Protein AF-A0A2K2G624-F1 (afdb_monomer_lite)

Secondary structure (DSSP, 8-state):
--PPPS-EEEEEETTT--EEEEEE-TT--SHHHHHHHHHHHHHHTTTTSTTS-EEEEETTTSPPPHHHHHHHHHHHHHHHT--

Radius of gyration: 13.09 Å; chains: 1; bounding box: 28×29×39 Å

Foldseek 3Di:
DDADPFKKKFKAQQVPRATQAIGTPNVPRDPVSVVVVVVVVCVVQVQVPPVSSMHMDMCVVPNDDPVSVVVNVVVVVVVVVVD

Sequence (83 aa):
MAMIPSSYFYLVDIETDEPLAIFSAADCRTYAELHALEARIRANHDVDDVISGLALRDSVSAPLPPEQARHVMRQQARRSRNL

pLDDT: mean 83.18, std 12.03, range [43.44, 93.5]

Organism: NCBI:txid1850347

Structure (mmCIF, N/CA/C/O backbone):
data_AF-A0A2K2G624-F1
#
_entry.id   AF-A0A2K2G624-F1
#
loop_
_atom_site.group_PDB
_atom_site.id
_atom_site.type_symbol
_atom_site.label_atom_id
_atom_site.label_alt_id
_atom_site.label_comp_id
_atom_site.label_asym_id
_atom_site.label_entity_id
_atom_site.label_seq_id
_atom_site.pdbx_PDB_ins_code
_atom_site.Cartn_x
_atom_site.Cartn_y
_atom_site.Cartn_z
_atom_site.occupancy
_atom_site.B_iso_or_equiv
_atom_site.auth_seq_id
_atom_site.auth_comp_id
_atom_site.auth_asym_id
_atom_site.auth_atom_id
_atom_site.pdbx_PDB_model_num
ATOM 1 N N . MET A 1 1 ? 10.722 5.066 -24.066 1.00 46.09 1 MET A N 1
ATOM 2 C CA . MET A 1 1 ? 10.559 4.430 -22.740 1.00 46.09 1 MET A CA 1
ATOM 3 C C . MET A 1 1 ? 9.305 5.012 -22.121 1.00 46.09 1 MET A C 1
ATOM 5 O O . MET A 1 1 ? 9.237 6.228 -22.004 1.00 46.09 1 MET A O 1
ATOM 9 N N . ALA A 1 2 ? 8.291 4.193 -21.841 1.00 48.97 2 ALA A N 1
ATOM 10 C CA . ALA A 1 2 ? 7.085 4.669 -21.171 1.00 48.97 2 ALA A CA 1
ATOM 11 C C . ALA A 1 2 ? 7.456 4.989 -19.717 1.00 48.97 2 ALA A C 1
ATOM 13 O O . ALA A 1 2 ? 7.818 4.092 -18.962 1.00 48.97 2 ALA A O 1
ATOM 14 N N . MET A 1 3 ? 7.468 6.274 -19.370 1.00 48.66 3 MET A N 1
ATOM 15 C CA . MET A 1 3 ? 7.621 6.724 -17.990 1.00 48.66 3 MET A CA 1
ATOM 16 C C . MET A 1 3 ? 6.392 6.242 -17.222 1.00 48.66 3 MET A C 1
ATOM 18 O O . MET A 1 3 ? 5.271 6.584 -17.597 1.00 48.66 3 MET A O 1
ATOM 22 N N . ILE A 1 4 ? 6.594 5.443 -16.177 1.00 56.91 4 ILE A N 1
ATOM 23 C CA . ILE A 1 4 ? 5.527 5.177 -15.217 1.00 56.91 4 ILE A CA 1
ATOM 24 C C . ILE A 1 4 ? 5.263 6.525 -14.530 1.00 56.91 4 ILE A C 1
ATOM 26 O O . ILE A 1 4 ? 6.218 7.127 -14.026 1.00 56.91 4 ILE A O 1
ATOM 30 N N . PRO A 1 5 ? 4.029 7.064 -14.567 1.00 59.78 5 PRO A N 1
ATOM 31 C CA . PRO A 1 5 ? 3.717 8.289 -13.842 1.00 59.78 5 PRO A CA 1
ATOM 32 C C . PRO A 1 5 ? 4.103 8.091 -12.377 1.00 59.78 5 PRO A C 1
ATOM 34 O O . PRO A 1 5 ? 3.997 6.976 -11.870 1.00 59.78 5 PRO A O 1
ATOM 37 N N . SER A 1 6 ? 4.579 9.140 -11.702 1.00 61.59 6 SER A N 1
ATOM 38 C CA . SER A 1 6 ? 4.915 9.063 -10.279 1.00 61.59 6 SER A CA 1
ATOM 39 C C . SER A 1 6 ? 3.730 8.481 -9.511 1.00 61.59 6 SER A C 1
ATOM 41 O O . SER A 1 6 ? 2.719 9.150 -9.314 1.00 61.59 6 SER A O 1
ATOM 43 N N . SER A 1 7 ? 3.858 7.211 -9.143 1.00 77.00 7 SER A N 1
ATOM 44 C CA . SER A 1 7 ? 2.799 6.418 -8.540 1.00 77.00 7 SER A CA 1
ATOM 45 C C . SER A 1 7 ? 3.203 6.097 -7.113 1.00 77.00 7 SER A C 1
ATOM 47 O O . SER A 1 7 ? 4.390 5.996 -6.785 1.00 77.00 7 SER A O 1
ATOM 49 N N . TYR A 1 8 ? 2.218 5.959 -6.248 1.00 87.88 8 TYR A N 1
ATOM 50 C CA . TYR A 1 8 ? 2.418 5.468 -4.899 1.00 87.88 8 TYR A CA 1
ATOM 51 C C . TYR A 1 8 ? 1.348 4.436 -4.583 1.00 87.88 8 TYR A C 1
ATOM 53 O O . TYR A 1 8 ? 0.230 4.493 -5.095 1.00 87.88 8 TYR A O 1
ATOM 61 N N . PHE A 1 9 ? 1.714 3.493 -3.727 1.00 90.75 9 PHE A N 1
ATOM 62 C CA . PHE A 1 9 ? 0.766 2.590 -3.103 1.00 90.75 9 PHE A CA 1
ATOM 63 C C . PHE A 1 9 ? 0.422 3.114 -1.725 1.00 90.75 9 PHE A C 1
ATOM 65 O O . PHE A 1 9 ? 1.262 3.726 -1.060 1.00 90.75 9 PHE A O 1
ATOM 72 N N . TYR A 1 10 ? -0.797 2.868 -1.280 1.00 91.69 10 TYR A N 1
ATOM 73 C CA . TYR A 1 10 ? -1.201 3.230 0.062 1.00 91.69 10 TYR A CA 1
ATOM 74 C C . TYR A 1 10 ? -2.057 2.137 0.685 1.00 91.69 10 TYR A C 1
ATOM 76 O O . TYR A 1 10 ? -2.911 1.543 0.027 1.00 91.69 10 TYR A O 1
ATOM 84 N N . LEU A 1 11 ? -1.761 1.842 1.949 1.00 92.81 11 LEU A N 1
ATOM 85 C CA . LEU A 1 11 ? -2.545 0.931 2.770 1.00 92.81 11 LEU A CA 1
ATOM 86 C C . LEU A 1 11 ? -3.702 1.708 3.370 1.00 92.81 11 LEU A C 1
ATOM 88 O O . LEU A 1 11 ? -3.485 2.788 3.924 1.00 92.81 11 LEU A O 1
ATOM 92 N N . VAL A 1 12 ? -4.896 1.143 3.276 1.00 92.31 12 VAL A N 1
ATOM 93 C CA . VAL A 1 12 ? -6.097 1.653 3.927 1.00 92.31 12 VAL A CA 1
ATOM 94 C C . VAL A 1 12 ? -6.674 0.599 4.853 1.00 92.31 12 VAL A C 1
ATOM 96 O O . VAL A 1 12 ? -6.560 -0.600 4.591 1.00 92.31 12 VAL A O 1
ATOM 99 N N . ASP A 1 13 ? -7.310 1.069 5.912 1.00 91.38 13 ASP A N 1
ATOM 100 C CA . ASP A 1 13 ? -8.239 0.270 6.696 1.00 91.38 13 ASP A CA 1
ATOM 101 C C . ASP A 1 13 ? -9.552 0.106 5.909 1.00 91.38 13 ASP A C 1
ATOM 103 O O . ASP A 1 13 ? -10.098 1.082 5.395 1.00 91.38 13 ASP A O 1
ATOM 107 N N . ILE A 1 14 ? -10.036 -1.128 5.746 1.00 89.50 14 ILE A N 1
ATOM 108 C CA . ILE A 1 14 ? -11.226 -1.417 4.928 1.00 89.50 14 ILE A CA 1
ATOM 109 C C . ILE A 1 14 ? -12.505 -0.885 5.589 1.00 89.50 14 ILE A C 1
ATOM 111 O O . ILE A 1 14 ? -13.441 -0.515 4.880 1.00 89.50 14 ILE A O 1
ATOM 115 N N . GLU A 1 15 ? -12.568 -0.844 6.922 1.00 90.12 15 GLU A N 1
ATOM 116 C CA . GLU A 1 15 ? -13.773 -0.428 7.648 1.00 90.12 15 GLU A CA 1
ATOM 117 C C . GLU A 1 15 ? -13.968 1.092 7.618 1.00 90.12 15 GLU A C 1
ATOM 119 O O . GLU A 1 15 ? -15.088 1.582 7.470 1.00 90.12 15 GLU A O 1
ATOM 124 N N . THR A 1 16 ? -12.876 1.842 7.752 1.00 89.12 16 THR A N 1
ATOM 125 C CA . THR A 1 16 ? -12.880 3.306 7.888 1.00 89.12 16 THR A CA 1
ATOM 126 C C . THR A 1 16 ? -12.447 4.043 6.621 1.00 89.12 16 THR A C 1
ATOM 128 O O . THR A 1 16 ? -12.625 5.258 6.529 1.00 89.12 16 THR A O 1
ATOM 131 N N . ASP A 1 17 ? -11.895 3.327 5.639 1.00 86.00 17 ASP A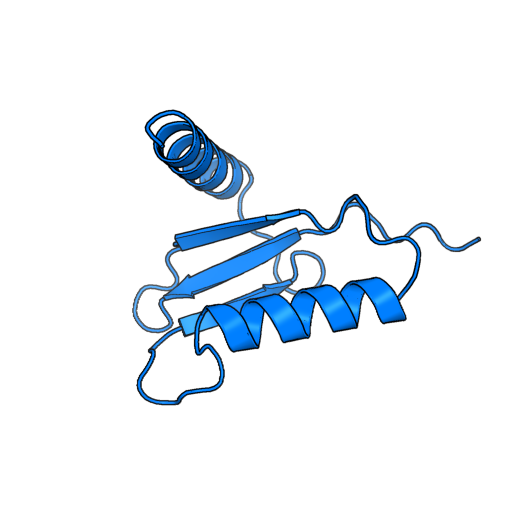 N 1
ATOM 132 C CA . ASP A 1 17 ? -11.236 3.868 4.444 1.00 86.00 17 ASP A CA 1
ATOM 133 C C . ASP A 1 17 ? -10.032 4.782 4.753 1.00 86.00 17 ASP A C 1
ATOM 135 O O . ASP A 1 17 ? -9.531 5.491 3.875 1.00 86.00 17 ASP A O 1
ATOM 139 N N . GLU A 1 18 ? -9.544 4.788 5.999 1.00 88.75 18 GLU A N 1
ATOM 140 C CA . GLU A 1 18 ? -8.471 5.687 6.410 1.00 88.75 18 GLU A CA 1
ATOM 141 C C . GLU A 1 18 ? -7.101 5.201 5.911 1.00 88.75 18 GLU A C 1
ATOM 143 O O . GLU A 1 18 ? -6.740 4.034 6.093 1.00 88.75 18 GLU A O 1
ATOM 148 N N . PRO A 1 19 ? -6.285 6.085 5.303 1.00 89.50 19 PRO A N 1
ATOM 149 C CA . PRO A 1 19 ? -4.954 5.730 4.836 1.00 89.50 19 PRO A CA 1
ATOM 150 C C . PRO A 1 19 ? -3.966 5.628 6.007 1.00 89.50 19 PRO A C 1
ATOM 152 O O . PRO A 1 19 ? -3.736 6.587 6.743 1.00 89.50 19 PRO A O 1
ATOM 155 N N . LEU A 1 20 ? -3.322 4.471 6.137 1.00 90.31 20 LEU A N 1
ATOM 156 C CA . LEU A 1 20 ? -2.422 4.135 7.244 1.00 90.31 20 LEU A CA 1
ATOM 157 C C . LEU A 1 20 ? -0.942 4.323 6.890 1.00 90.31 20 LEU A C 1
ATOM 159 O O . LEU A 1 20 ? -0.123 4.687 7.738 1.00 90.31 20 LEU A O 1
ATOM 163 N N . ALA A 1 21 ? -0.579 4.049 5.637 1.00 91.19 21 ALA A N 1
ATOM 164 C CA . ALA A 1 21 ? 0.801 4.098 5.167 1.00 91.19 21 ALA A CA 1
ATOM 165 C C . ALA A 1 21 ? 0.863 4.359 3.662 1.00 91.19 21 ALA A C 1
ATOM 167 O O . ALA A 1 21 ? 0.000 3.902 2.919 1.00 91.19 21 ALA A O 1
ATOM 168 N N . ILE A 1 22 ? 1.907 5.059 3.214 1.00 91.38 22 ILE A N 1
ATOM 169 C CA . ILE A 1 22 ? 2.192 5.311 1.799 1.00 91.38 22 ILE A CA 1
ATOM 170 C C . ILE A 1 22 ? 3.576 4.771 1.442 1.00 91.38 22 ILE A C 1
ATOM 172 O O . ILE A 1 22 ? 4.536 4.916 2.201 1.00 91.38 22 ILE A O 1
ATOM 176 N N . PHE A 1 23 ? 3.672 4.177 0.257 1.00 90.38 23 PHE A N 1
ATOM 177 C CA . PHE A 1 23 ? 4.879 3.602 -0.316 1.00 90.38 23 PHE A CA 1
ATOM 178 C C . PHE A 1 23 ? 5.120 4.217 -1.687 1.00 90.38 23 PHE A C 1
ATOM 180 O O . PHE A 1 23 ? 4.282 4.137 -2.585 1.00 90.38 23 PHE A O 1
ATOM 187 N N . SER A 1 24 ? 6.278 4.848 -1.846 1.00 88.06 24 SER A N 1
ATOM 188 C CA . SER A 1 24 ? 6.680 5.436 -3.121 1.00 88.06 24 SER A CA 1
ATOM 189 C C . SER A 1 24 ? 7.021 4.342 -4.131 1.00 88.06 24 SER A C 1
ATOM 191 O O . SER A 1 24 ? 7.801 3.445 -3.815 1.00 88.06 24 SER A O 1
ATOM 193 N N . ALA A 1 25 ? 6.504 4.458 -5.356 1.00 87.75 25 ALA A N 1
ATOM 194 C CA . ALA A 1 25 ? 6.956 3.672 -6.504 1.00 87.75 25 ALA A CA 1
ATOM 195 C C . ALA A 1 25 ? 7.902 4.478 -7.417 1.00 87.75 25 ALA A C 1
ATOM 197 O O . ALA A 1 25 ? 8.107 4.113 -8.571 1.00 87.75 25 ALA A O 1
ATOM 198 N N . ALA A 1 26 ? 8.483 5.583 -6.924 1.00 84.31 26 ALA A N 1
ATOM 199 C CA . ALA A 1 26 ? 9.347 6.465 -7.717 1.00 84.31 26 ALA A CA 1
ATOM 200 C C . ALA A 1 26 ? 10.601 5.768 -8.278 1.00 84.31 26 ALA A C 1
ATOM 202 O O . ALA A 1 26 ? 11.111 6.179 -9.319 1.00 84.31 26 ALA A O 1
ATOM 203 N N . ASP A 1 27 ? 11.075 4.714 -7.610 1.00 83.44 27 ASP A N 1
ATOM 204 C CA . ASP A 1 27 ? 12.242 3.939 -8.043 1.00 83.44 27 ASP A CA 1
ATOM 205 C C . ASP A 1 27 ? 11.892 2.826 -9.048 1.00 83.44 27 ASP A C 1
ATOM 207 O O . ASP A 1 27 ? 12.790 2.245 -9.659 1.00 83.44 27 ASP A O 1
ATOM 211 N N . CYS A 1 28 ? 10.604 2.536 -9.261 1.00 84.50 28 CYS A N 1
ATOM 212 C CA . CYS A 1 28 ? 10.156 1.542 -10.231 1.00 84.50 28 CYS A CA 1
ATOM 213 C C . CYS A 1 28 ? 10.249 2.117 -11.651 1.00 84.50 28 CYS A C 1
ATOM 215 O O . CYS A 1 28 ? 9.601 3.109 -11.984 1.00 84.50 28 CYS A O 1
ATOM 217 N N . ARG A 1 29 ? 11.034 1.475 -12.520 1.00 84.31 29 ARG A N 1
ATOM 218 C CA . ARG A 1 29 ? 11.215 1.876 -13.927 1.00 84.31 29 ARG A CA 1
ATOM 219 C C . ARG A 1 29 ? 10.433 1.000 -14.898 1.00 84.31 29 ARG A C 1
ATOM 221 O O . ARG A 1 29 ? 10.283 1.359 -16.066 1.00 84.31 29 ARG A O 1
ATOM 228 N N . THR A 1 30 ? 9.948 -0.143 -14.428 1.00 86.25 30 THR A N 1
ATOM 229 C CA . THR A 1 30 ? 9.203 -1.136 -15.201 1.00 86.25 30 THR A CA 1
ATOM 230 C C . THR A 1 30 ? 7.958 -1.603 -14.450 1.00 86.25 30 THR A C 1
ATOM 232 O O . THR A 1 30 ? 7.903 -1.575 -13.221 1.00 86.25 30 THR A O 1
ATOM 235 N N . TYR A 1 31 ? 6.952 -2.079 -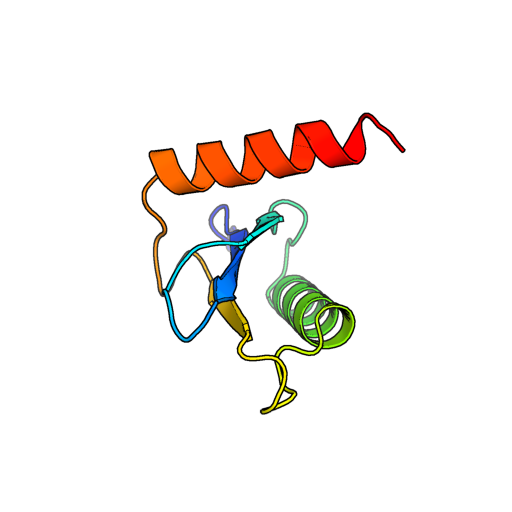15.189 1.00 84.06 31 TYR A N 1
ATOM 236 C CA . TYR A 1 31 ? 5.754 -2.678 -14.590 1.00 84.06 31 TYR A CA 1
ATOM 237 C C . TYR A 1 31 ? 6.083 -3.915 -13.743 1.00 84.06 31 TYR A C 1
ATOM 239 O O . TYR A 1 31 ? 5.423 -4.160 -12.742 1.00 84.06 31 TYR A O 1
ATOM 247 N N . ALA A 1 32 ? 7.130 -4.665 -14.103 1.00 87.69 32 ALA A N 1
ATOM 248 C CA . ALA A 1 32 ? 7.595 -5.799 -13.310 1.00 87.69 32 ALA A CA 1
ATOM 249 C C . ALA A 1 32 ? 8.111 -5.358 -11.929 1.00 87.69 32 ALA A C 1
ATOM 251 O O . ALA A 1 32 ? 7.760 -5.970 -10.925 1.00 87.69 32 ALA A O 1
ATOM 252 N N . GLU A 1 33 ? 8.889 -4.272 -11.859 1.00 89.12 33 GLU A N 1
ATOM 253 C CA . GLU A 1 33 ? 9.339 -3.696 -10.582 1.00 89.12 33 GLU A CA 1
ATOM 254 C C . GLU A 1 33 ? 8.172 -3.133 -9.767 1.00 89.12 33 GLU A C 1
ATOM 256 O O . GLU A 1 33 ? 8.168 -3.260 -8.544 1.00 89.12 33 GLU A O 1
ATOM 261 N N . LEU A 1 34 ? 7.176 -2.545 -10.434 1.00 88.19 34 LEU A N 1
ATOM 262 C CA . LEU A 1 34 ? 5.972 -2.034 -9.783 1.00 88.19 34 LEU A CA 1
ATOM 263 C C . LEU A 1 34 ? 5.151 -3.170 -9.148 1.00 88.19 34 LEU A C 1
ATOM 265 O O . LEU A 1 34 ? 4.814 -3.089 -7.970 1.00 88.19 34 LEU A O 1
ATOM 269 N N . HIS A 1 35 ? 4.904 -4.256 -9.885 1.00 89.31 35 HIS A N 1
ATOM 270 C CA . HIS A 1 35 ? 4.219 -5.441 -9.357 1.00 89.31 35 HIS A CA 1
ATOM 271 C C . HIS A 1 35 ? 5.024 -6.147 -8.263 1.00 89.31 35 HIS A C 1
ATOM 273 O O . HIS A 1 35 ? 4.450 -6.627 -7.288 1.00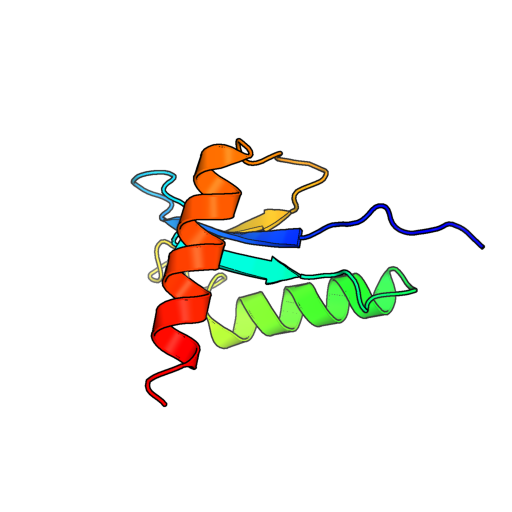 89.31 35 HIS A O 1
ATOM 279 N N . ALA A 1 36 ? 6.352 -6.197 -8.383 1.00 91.75 36 ALA A N 1
ATOM 280 C CA . ALA A 1 36 ? 7.202 -6.756 -7.336 1.00 91.75 36 ALA A CA 1
ATOM 281 C C . ALA A 1 36 ? 7.133 -5.922 -6.047 1.00 91.75 36 ALA A C 1
ATOM 283 O O . ALA A 1 36 ? 7.086 -6.482 -4.950 1.00 91.75 36 ALA A O 1
ATOM 284 N N . LEU A 1 37 ? 7.103 -4.589 -6.166 1.00 91.31 37 LEU A N 1
ATOM 285 C CA . LEU A 1 37 ? 6.901 -3.695 -5.029 1.00 91.31 37 LEU A CA 1
ATOM 286 C C . LEU A 1 37 ? 5.526 -3.918 -4.392 1.00 91.31 37 LEU A C 1
ATOM 288 O O . LEU A 1 37 ? 5.454 -4.076 -3.175 1.00 91.31 37 LEU A O 1
ATOM 292 N N . GLU A 1 38 ? 4.469 -3.971 -5.201 1.00 91.88 38 GLU A N 1
ATOM 293 C CA . GLU A 1 38 ? 3.104 -4.238 -4.747 1.00 91.88 38 GLU A CA 1
ATOM 294 C C . GLU A 1 38 ? 3.030 -5.555 -3.961 1.00 91.88 38 GLU A C 1
ATOM 296 O O . GLU A 1 38 ? 2.637 -5.553 -2.797 1.00 91.88 38 GLU A O 1
ATOM 301 N N . ALA A 1 39 ? 3.496 -6.662 -4.549 1.00 92.06 39 ALA A N 1
ATOM 302 C CA . ALA A 1 39 ? 3.492 -7.978 -3.913 1.00 92.06 39 ALA A CA 1
ATOM 303 C C . ALA A 1 39 ? 4.269 -7.984 -2.589 1.00 92.06 39 ALA A C 1
ATOM 305 O O . ALA A 1 39 ? 3.831 -8.580 -1.607 1.00 92.06 39 ALA A O 1
ATOM 306 N N . ARG A 1 40 ? 5.401 -7.272 -2.533 1.00 93.50 40 ARG A N 1
ATOM 307 C CA . ARG A 1 40 ? 6.186 -7.140 -1.302 1.00 93.50 40 ARG A CA 1
ATOM 308 C C . ARG A 1 40 ? 5.436 -6.368 -0.220 1.00 93.50 40 ARG A C 1
ATOM 310 O O . ARG A 1 40 ? 5.518 -6.745 0.943 1.00 93.50 40 ARG A O 1
ATOM 317 N N . ILE A 1 41 ? 4.723 -5.299 -0.576 1.00 92.62 41 ILE A N 1
ATOM 318 C CA . ILE A 1 41 ? 3.909 -4.545 0.388 1.00 92.62 41 ILE A CA 1
ATOM 319 C C . ILE A 1 41 ? 2.764 -5.425 0.894 1.00 92.62 41 ILE A C 1
ATOM 321 O O . ILE A 1 41 ? 2.573 -5.515 2.102 1.00 92.62 41 ILE A O 1
ATOM 325 N N . ARG A 1 42 ? 2.053 -6.120 -0.004 1.00 92.31 42 ARG A N 1
ATOM 326 C CA . ARG A 1 42 ? 0.954 -7.024 0.371 1.00 92.31 42 ARG A CA 1
ATOM 327 C C . ARG A 1 42 ? 1.415 -8.104 1.346 1.00 92.31 42 ARG A C 1
ATOM 329 O O . ARG A 1 42 ? 0.779 -8.285 2.376 1.00 92.31 42 ARG A O 1
ATOM 336 N N . ALA A 1 43 ? 2.553 -8.742 1.066 1.00 92.31 43 ALA A N 1
ATOM 337 C CA . ALA A 1 43 ? 3.125 -9.777 1.923 1.00 92.31 43 ALA A CA 1
ATOM 338 C C . ALA A 1 43 ? 3.625 -9.242 3.276 1.00 92.31 43 ALA A C 1
ATOM 340 O O . ALA A 1 43 ? 3.429 -9.886 4.294 1.00 92.31 43 ALA A O 1
ATOM 341 N N . ASN A 1 44 ? 4.262 -8.066 3.310 1.00 92.19 44 ASN A N 1
ATOM 342 C CA . ASN A 1 44 ? 4.795 -7.498 4.556 1.00 92.19 44 ASN A CA 1
ATOM 343 C C . ASN A 1 44 ? 3.714 -6.978 5.515 1.00 92.19 44 ASN A C 1
ATOM 345 O O . ASN A 1 44 ? 4.006 -6.746 6.686 1.00 92.19 44 ASN A O 1
ATOM 349 N N . HIS A 1 45 ? 2.518 -6.705 4.997 1.00 88.50 45 HIS A N 1
ATOM 350 C CA . HIS A 1 45 ? 1.410 -6.120 5.747 1.00 88.50 45 HIS A CA 1
ATOM 351 C C . HIS A 1 45 ? 0.194 -7.048 5.823 1.00 88.50 45 HIS A C 1
ATOM 353 O O . HIS A 1 45 ? -0.874 -6.587 6.210 1.00 88.50 45 HIS A O 1
ATOM 359 N N . ASP A 1 46 ? 0.353 -8.315 5.427 1.00 89.25 46 ASP A N 1
ATOM 360 C CA . ASP A 1 46 ? -0.694 -9.342 5.441 1.00 89.25 46 ASP A CA 1
ATOM 361 C C . ASP A 1 46 ? -2.007 -8.890 4.773 1.00 89.25 46 ASP A C 1
ATOM 363 O O . ASP A 1 46 ? -3.096 -9.270 5.182 1.00 89.25 46 ASP A O 1
ATOM 367 N N . VAL A 1 47 ? -1.918 -8.073 3.716 1.00 88.62 47 VAL A N 1
ATOM 368 C CA . VAL A 1 47 ? -3.088 -7.451 3.058 1.00 88.62 47 VAL A CA 1
ATOM 369 C C . VAL A 1 47 ? -4.049 -8.493 2.490 1.00 88.62 47 VAL A C 1
ATOM 371 O O . VAL A 1 47 ? -5.258 -8.293 2.483 1.00 88.62 47 VAL A O 1
ATOM 374 N N . ASP A 1 48 ? -3.513 -9.600 1.979 1.00 87.31 48 ASP A N 1
ATOM 375 C CA . ASP A 1 48 ? -4.327 -10.668 1.399 1.00 87.31 48 ASP A CA 1
ATOM 376 C C . ASP A 1 48 ? -4.882 -11.630 2.480 1.00 87.31 48 ASP A C 1
ATOM 378 O O . ASP A 1 48 ? -5.637 -12.548 2.154 1.00 87.31 48 ASP A O 1
ATOM 382 N N . ASP A 1 49 ? -4.553 -11.418 3.764 1.00 87.50 49 ASP A N 1
ATOM 383 C CA . ASP A 1 49 ? -5.230 -12.073 4.883 1.00 87.50 49 ASP A CA 1
ATOM 384 C C . ASP A 1 49 ? -6.582 -11.391 5.128 1.00 87.50 49 ASP A C 1
ATOM 386 O O . ASP A 1 49 ? -6.663 -10.204 5.449 1.00 87.50 49 ASP A O 1
ATOM 390 N N . VAL A 1 50 ? -7.659 -12.170 5.016 1.00 76.62 50 VAL A N 1
ATOM 391 C CA . VAL A 1 50 ? -9.049 -11.732 5.220 1.00 76.62 50 VAL A CA 1
ATOM 392 C C . VAL A 1 50 ? -9.264 -11.132 6.616 1.00 76.62 50 VAL A C 1
ATOM 394 O O . VAL A 1 50 ? -10.161 -10.312 6.799 1.00 76.62 50 VAL A O 1
ATOM 397 N N . ILE A 1 51 ? -8.450 -11.522 7.598 1.00 84.81 51 ILE A N 1
ATOM 398 C CA . ILE A 1 51 ? -8.551 -11.065 8.987 1.00 84.81 51 ILE A CA 1
ATOM 399 C C . ILE A 1 51 ? -7.829 -9.726 9.195 1.00 84.81 51 ILE A C 1
ATOM 401 O O . ILE A 1 51 ? -8.154 -9.008 10.138 1.00 84.81 51 ILE A O 1
ATOM 405 N N . SER A 1 52 ? -6.887 -9.353 8.320 1.00 83.00 52 SER A N 1
ATOM 406 C CA . SER A 1 52 ? -6.098 -8.123 8.479 1.00 83.00 52 SER A CA 1
ATOM 407 C C . SER A 1 52 ? -6.959 -6.857 8.461 1.00 83.00 52 SER A C 1
ATOM 409 O O . SER A 1 52 ? -6.598 -5.868 9.094 1.00 83.00 52 SER A O 1
ATOM 411 N N . GLY A 1 53 ? -8.089 -6.881 7.740 1.00 89.69 53 GLY A N 1
ATOM 412 C CA . GLY A 1 53 ? -8.926 -5.700 7.522 1.00 89.69 53 GLY A CA 1
ATOM 413 C C . GLY A 1 53 ? -8.232 -4.613 6.692 1.00 89.69 53 GLY A C 1
ATOM 414 O O . GLY A 1 53 ? -8.685 -3.471 6.684 1.00 89.69 53 GLY A O 1
ATOM 415 N N . LEU A 1 54 ? -7.139 -4.945 5.997 1.00 92.81 54 LEU A N 1
ATOM 416 C CA . LEU A 1 54 ? -6.328 -3.997 5.238 1.00 92.81 54 LEU A CA 1
ATOM 417 C C . LEU A 1 54 ? -6.523 -4.170 3.734 1.00 92.81 54 LEU A C 1
ATOM 419 O O . LEU A 1 54 ? -6.629 -5.279 3.224 1.00 92.81 54 LEU A O 1
ATOM 423 N N . ALA A 1 55 ? -6.491 -3.060 3.000 1.00 91.44 55 ALA A N 1
ATOM 424 C CA . ALA A 1 55 ? -6.431 -3.072 1.544 1.00 91.44 55 ALA A CA 1
ATOM 425 C C . ALA A 1 55 ? -5.257 -2.232 1.039 1.00 91.44 55 ALA A C 1
ATOM 427 O O . ALA A 1 55 ? -4.955 -1.161 1.566 1.00 91.44 55 ALA A O 1
ATOM 428 N N . LEU A 1 56 ? -4.616 -2.703 -0.030 1.00 92.38 56 LEU A N 1
ATOM 429 C CA . LEU A 1 56 ? -3.611 -1.943 -0.764 1.00 92.38 56 LEU A CA 1
ATOM 430 C C . LEU A 1 56 ? -4.256 -1.309 -1.998 1.00 92.38 56 LEU A C 1
ATOM 432 O O . LEU A 1 56 ? -4.879 -2.003 -2.801 1.00 92.38 56 LEU A O 1
ATOM 436 N N . ARG A 1 57 ? -4.086 0.004 -2.156 1.00 90.44 57 ARG A N 1
ATOM 437 C CA . ARG A 1 57 ? -4.581 0.772 -3.304 1.00 90.44 57 ARG A CA 1
ATOM 438 C C . ARG A 1 57 ? -3.431 1.428 -4.052 1.00 90.44 57 ARG A C 1
ATOM 440 O O . ARG A 1 57 ? -2.427 1.811 -3.450 1.00 90.44 57 ARG A O 1
ATOM 447 N N . ASP A 1 58 ? -3.590 1.568 -5.363 1.00 87.00 58 ASP A N 1
ATOM 448 C CA . ASP A 1 58 ? -2.661 2.299 -6.216 1.00 87.00 58 ASP A CA 1
ATOM 449 C C . ASP A 1 58 ? -3.207 3.699 -6.535 1.00 87.00 58 ASP A C 1
ATOM 451 O O . ASP A 1 58 ? -4.402 3.891 -6.765 1.00 87.00 58 ASP A O 1
ATOM 455 N N . SER A 1 59 ? -2.318 4.691 -6.561 1.00 83.12 59 SER A N 1
ATOM 456 C CA . SER A 1 59 ? -2.690 6.092 -6.771 1.00 83.12 59 SER A CA 1
ATOM 457 C C . SER A 1 59 ? -3.226 6.416 -8.169 1.00 83.12 59 SER A C 1
ATOM 459 O O . SER A 1 59 ? -3.712 7.527 -8.378 1.00 83.12 59 SER A O 1
ATOM 461 N N . VAL A 1 60 ? -3.065 5.514 -9.144 1.00 79.69 60 VAL A N 1
ATOM 462 C CA . VAL A 1 60 ? -3.517 5.721 -10.527 1.00 79.69 60 VAL A CA 1
ATOM 463 C C . VAL A 1 60 ? -4.995 5.362 -10.645 1.00 79.69 60 VAL A C 1
ATOM 465 O O . VAL A 1 60 ? -5.763 6.142 -11.206 1.00 79.69 60 VAL A O 1
ATOM 468 N N . SER A 1 61 ? -5.405 4.226 -10.081 1.00 79.62 61 SER A N 1
ATOM 469 C CA . SER A 1 61 ? -6.801 3.774 -10.083 1.00 79.62 61 SER A CA 1
ATOM 470 C C . SER A 1 61 ? -7.640 4.466 -9.009 1.00 79.62 61 SER A C 1
ATOM 472 O O . SER A 1 61 ? -8.829 4.707 -9.215 1.00 79.62 61 SER A O 1
ATOM 474 N N . ALA A 1 62 ? -7.033 4.794 -7.866 1.00 79.94 62 ALA A N 1
ATOM 475 C CA . ALA A 1 62 ? -7.698 5.428 -6.736 1.00 79.94 62 ALA A CA 1
ATOM 476 C C . ALA A 1 62 ? -6.820 6.570 -6.185 1.00 79.94 62 ALA A C 1
ATOM 478 O O . ALA A 1 62 ? -5.904 6.341 -5.398 1.00 79.94 62 ALA A O 1
ATOM 479 N N . PRO A 1 63 ? -7.040 7.825 -6.608 1.00 82.75 63 PRO A N 1
ATOM 480 C CA . PRO A 1 63 ? -6.230 8.938 -6.134 1.00 82.75 63 PRO A CA 1
ATOM 481 C C . PRO A 1 63 ? -6.589 9.310 -4.691 1.00 82.75 63 PRO A C 1
ATOM 483 O O . PRO A 1 63 ? -7.752 9.553 -4.365 1.00 82.75 63 PRO A O 1
ATOM 486 N N . LEU A 1 64 ? -5.572 9.430 -3.836 1.00 82.75 64 LEU A N 1
ATOM 487 C CA . LEU A 1 64 ? -5.735 9.939 -2.477 1.00 82.75 64 LEU A CA 1
ATOM 488 C C . LEU A 1 64 ? -5.700 11.482 -2.478 1.00 82.75 64 LEU A C 1
ATOM 490 O O . LEU A 1 64 ? -4.837 12.068 -3.146 1.00 82.75 64 LEU A O 1
ATOM 494 N N . PRO A 1 65 ? -6.572 12.176 -1.718 1.00 86.25 65 PRO A N 1
ATOM 495 C CA . PRO A 1 65 ? -6.496 13.624 -1.564 1.00 86.25 65 PRO A CA 1
ATOM 496 C C . PRO A 1 65 ? -5.089 14.076 -1.123 1.00 86.25 65 PRO A C 1
ATOM 498 O O . PRO A 1 65 ? -4.538 13.514 -0.170 1.00 86.25 65 PRO A O 1
ATOM 501 N N . PRO A 1 66 ? -4.499 15.119 -1.742 1.00 82.88 66 PRO A N 1
ATOM 502 C CA . PRO A 1 66 ? -3.118 15.527 -1.464 1.00 82.88 66 PRO A CA 1
ATOM 503 C C . PRO A 1 66 ? -2.830 15.835 0.010 1.00 82.88 66 PRO A C 1
ATOM 505 O O . PRO A 1 66 ? -1.735 15.564 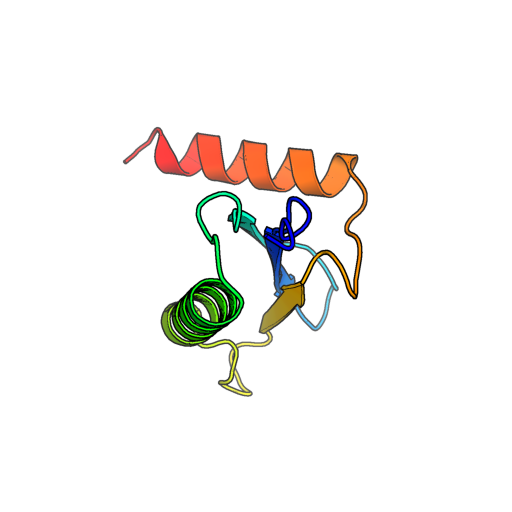0.501 1.00 82.88 66 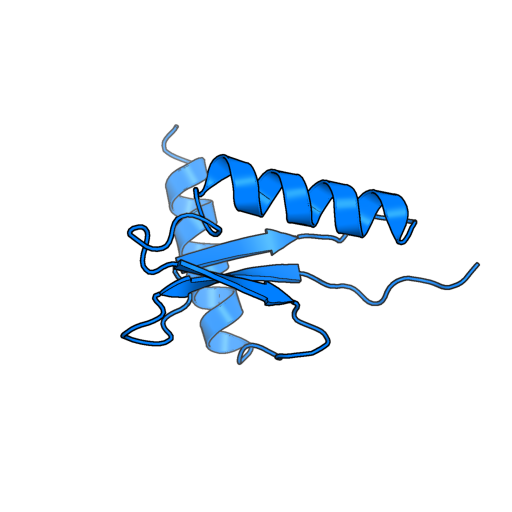PRO A O 1
ATOM 508 N N . GLU A 1 67 ? -3.807 16.390 0.728 1.00 86.69 67 GLU A N 1
ATOM 509 C CA . GLU A 1 67 ? -3.679 16.705 2.153 1.00 86.69 67 GLU A CA 1
ATOM 510 C C . GLU A 1 67 ? -3.582 15.439 3.016 1.00 86.69 67 GLU A C 1
ATOM 512 O O . GLU A 1 67 ? -2.734 15.375 3.908 1.00 86.69 67 GLU A O 1
ATOM 517 N N . GLN A 1 68 ? -4.365 14.400 2.704 1.00 85.19 68 GLN A N 1
ATOM 518 C CA . GLN A 1 68 ? -4.279 13.101 3.379 1.00 85.19 68 GLN A CA 1
ATOM 519 C C . GLN A 1 68 ? -2.951 12.410 3.064 1.00 85.19 68 GLN A C 1
ATOM 521 O O . GLN A 1 68 ? -2.261 11.962 3.979 1.00 85.19 68 GLN A O 1
ATOM 526 N N . ALA A 1 69 ? -2.529 12.421 1.794 1.00 84.50 69 ALA A N 1
ATOM 527 C CA . ALA A 1 69 ? -1.236 11.874 1.398 1.00 84.50 69 ALA A CA 1
ATOM 528 C C . ALA A 1 69 ? -0.077 12.524 2.171 1.00 84.50 69 ALA A C 1
ATOM 530 O O . ALA A 1 69 ? 0.762 11.845 2.767 1.00 84.50 69 ALA A O 1
ATOM 531 N N . ARG A 1 70 ? -0.064 13.861 2.242 1.00 85.81 70 ARG A N 1
ATOM 532 C CA . ARG A 1 70 ? 0.929 14.618 3.020 1.00 85.81 70 ARG A CA 1
ATOM 533 C C . ARG A 1 70 ? 0.869 14.293 4.505 1.00 85.81 70 ARG A C 1
ATOM 535 O O . ARG A 1 70 ? 1.918 14.241 5.148 1.00 85.81 70 ARG A O 1
ATOM 542 N N . HIS A 1 71 ? -0.328 14.121 5.058 1.00 88.38 71 HIS A N 1
ATOM 543 C CA . HIS A 1 71 ? -0.509 13.797 6.464 1.00 88.38 71 HIS A CA 1
ATOM 544 C C . HIS A 1 71 ? 0.148 12.457 6.810 1.00 88.38 71 HIS A C 1
ATOM 546 O O . HIS A 1 71 ? 1.013 12.415 7.686 1.00 88.38 71 HIS A O 1
ATOM 552 N N . VAL A 1 72 ? -0.179 11.401 6.063 1.00 87.81 72 VAL A N 1
ATOM 553 C CA . VAL A 1 72 ? 0.367 10.051 6.269 1.00 87.81 72 VAL A CA 1
ATOM 554 C C . VAL A 1 72 ? 1.881 10.029 6.052 1.00 87.81 72 VAL A C 1
ATOM 556 O O . VAL A 1 72 ? 2.616 9.561 6.922 1.00 87.81 72 VAL A O 1
ATOM 559 N N . MET A 1 73 ? 2.380 10.649 4.975 1.00 86.19 73 MET A N 1
ATOM 560 C CA . MET A 1 73 ? 3.826 10.762 4.728 1.00 86.19 73 MET A CA 1
ATOM 561 C C . MET A 1 73 ? 4.556 11.464 5.882 1.00 86.19 73 MET A C 1
ATOM 563 O O . MET A 1 73 ? 5.628 11.029 6.303 1.00 86.19 73 MET A O 1
ATOM 567 N N . ARG A 1 74 ? 3.981 12.542 6.436 1.00 87.00 74 ARG A N 1
ATOM 568 C CA . ARG A 1 74 ? 4.555 13.241 7.599 1.00 87.00 74 ARG A CA 1
ATOM 569 C C . ARG A 1 74 ? 4.548 12.367 8.849 1.00 87.00 74 ARG A C 1
ATOM 571 O O . ARG A 1 74 ? 5.523 12.398 9.598 1.00 87.00 74 ARG A O 1
ATOM 578 N N . GLN A 1 75 ? 3.475 11.619 9.098 1.00 86.12 75 GLN A N 1
ATOM 579 C CA . GLN A 1 75 ? 3.403 10.702 10.236 1.00 86.12 75 GLN A CA 1
ATOM 580 C C . GLN A 1 75 ? 4.452 9.587 10.126 1.00 86.12 75 GLN A C 1
ATOM 582 O O . GLN A 1 75 ? 5.178 9.332 11.088 1.00 86.12 75 GLN A O 1
ATOM 587 N N . GLN A 1 76 ? 4.591 8.977 8.947 1.00 86.38 76 GLN A N 1
ATOM 588 C CA . GLN A 1 76 ? 5.595 7.943 8.693 1.00 86.38 76 GLN A CA 1
ATOM 589 C C . GLN A 1 76 ? 7.020 8.489 8.831 1.00 86.38 76 GLN A C 1
ATOM 591 O O . GLN A 1 76 ? 7.820 7.908 9.558 1.00 86.38 76 GLN A O 1
ATOM 596 N N . ALA A 1 77 ? 7.323 9.654 8.245 1.00 80.75 77 ALA A N 1
ATOM 597 C CA . ALA A 1 77 ? 8.640 10.283 8.367 1.00 80.75 77 ALA A CA 1
ATOM 598 C C . ALA A 1 77 ? 9.022 10.593 9.826 1.00 80.75 77 ALA A C 1
ATOM 600 O O . ALA A 1 77 ? 10.193 10.515 10.196 1.00 80.75 77 ALA A O 1
ATOM 601 N N . ARG A 1 78 ? 8.041 10.925 10.677 1.00 82.00 78 ARG A N 1
ATOM 602 C CA . ARG A 1 78 ? 8.259 11.108 12.121 1.00 82.00 78 ARG A CA 1
ATOM 603 C C . ARG A 1 78 ? 8.564 9.791 12.834 1.00 82.00 78 ARG A C 1
ATOM 605 O O . ARG A 1 78 ? 9.399 9.788 13.731 1.00 82.00 78 ARG A O 1
ATOM 612 N N . ARG A 1 79 ? 7.919 8.687 12.443 1.00 70.94 79 ARG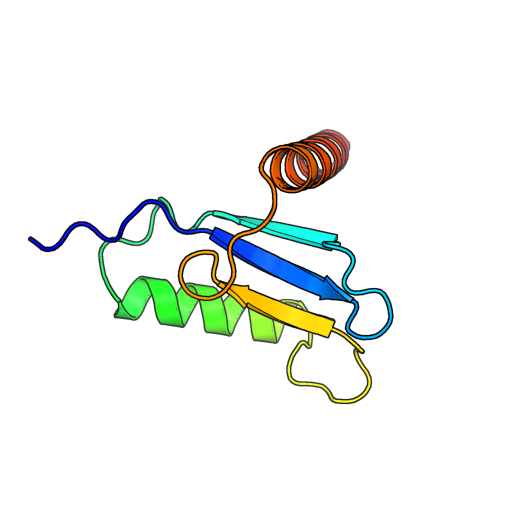 A N 1
ATOM 613 C CA . ARG A 1 79 ? 8.170 7.352 13.012 1.00 70.94 79 ARG A CA 1
ATOM 614 C C . ARG A 1 79 ? 9.539 6.805 12.606 1.00 70.94 79 ARG A C 1
ATOM 616 O O . ARG A 1 79 ? 10.262 6.325 13.468 1.00 70.94 79 ARG A O 1
ATOM 623 N N . SER A 1 80 ? 9.934 6.958 11.342 1.00 63.44 80 SER A N 1
ATOM 624 C CA . SER A 1 80 ? 11.240 6.502 10.840 1.00 63.44 80 SER A CA 1
ATOM 625 C C . SER A 1 80 ? 12.434 7.257 11.427 1.00 63.44 80 SER A C 1
ATOM 627 O O . SER A 1 80 ? 13.551 6.771 11.345 1.00 63.44 80 SER A O 1
ATOM 629 N N . ARG A 1 81 ? 12.217 8.450 11.994 1.00 56.84 81 ARG A N 1
ATOM 630 C CA . ARG A 1 81 ? 13.273 9.278 12.598 1.00 56.84 81 ARG A CA 1
ATOM 631 C C . ARG A 1 81 ? 13.518 8.972 14.085 1.00 56.84 81 ARG A C 1
ATOM 633 O O . ARG A 1 81 ? 14.445 9.530 14.659 1.00 56.84 81 ARG A O 1
ATOM 640 N N . ASN A 1 82 ? 12.684 8.129 14.696 1.00 47.50 82 ASN A N 1
ATOM 641 C CA . ASN A 1 82 ? 12.785 7.705 16.099 1.00 47.50 82 ASN A CA 1
ATOM 642 C C . ASN A 1 82 ? 13.225 6.232 16.251 1.00 47.50 82 ASN A C 1
ATOM 644 O O . ASN A 1 82 ? 13.107 5.677 17.343 1.00 47.50 82 ASN A O 1
ATOM 648 N N . LEU A 1 83 ? 13.700 5.617 15.164 1.00 43.44 83 LEU A N 1
ATOM 649 C CA . LEU A 1 83 ? 14.386 4.322 15.116 1.00 43.44 83 LEU A CA 1
ATOM 650 C C . LEU A 1 83 ? 15.848 4.565 14.731 1.00 43.44 83 LEU A C 1
ATOM 652 O O . LEU A 1 83 ? 16.708 3.820 15.245 1.00 43.44 83 LEU A O 1
#